Protein AF-A0A2V4BX52-F1 (afdb_monomer)

Nearest PDB structures (foldseek):
  4k74-assembly1_B  TM=3.963E-01  e=3.224E+00  Escherichia coli
  6lvv-assembly1_B  TM=2.578E-01  e=9.736E+00  Paracoccus sp. SSG05

Solvent-accessible surface area (backbone atoms only — not comparable to full-atom values): 7768 Å² total; per-residue (Å²): 122,53,78,45,85,41,95,87,73,49,72,47,70,51,81,68,85,92,48,60,47,46,44,77,46,66,52,76,93,50,53,83,70,67,65,57,62,65,61,50,52,51,50,54,51,23,51,76,69,75,36,42,65,64,47,43,40,70,75,68,71,40,79,80,58,71,84,52,54,70,67,56,55,50,48,50,54,49,46,54,50,44,68,72,56,48,39,53,32,37,47,35,92,88,77,45,33,36,32,38,47,52,75,93,52,104,42,70,49,79,45,75,65,92,58,91,77,51,74,63,75,54,52,67,99,120

Structure (mmCIF, N/CA/C/O backbone):
data_AF-A0A2V4BX52-F1
#
_entry.id   AF-A0A2V4BX52-F1
#
loop_
_atom_site.group_PDB
_atom_site.id
_atom_site.type_symbol
_atom_site.label_atom_id
_atom_site.label_alt_id
_atom_site.label_comp_id
_atom_site.label_asym_id
_atom_site.label_entity_id
_atom_site.label_seq_id
_atom_site.pdbx_PDB_ins_code
_atom_site.Cartn_x
_atom_site.Cartn_y
_atom_site.Cartn_z
_atom_site.occupancy
_atom_site.B_iso_or_equiv
_atom_site.auth_seq_id
_atom_site.auth_comp_id
_atom_site.auth_asym_id
_atom_site.auth_atom_id
_atom_site.pdbx_PDB_model_num
ATOM 1 N N . MET A 1 1 ? -8.074 5.829 -10.890 1.00 59.91 1 MET A N 1
ATOM 2 C CA . MET A 1 1 ? -7.466 5.530 -12.206 1.00 59.91 1 MET A CA 1
ATOM 3 C C . MET A 1 1 ? -6.278 6.453 -12.433 1.00 59.91 1 MET A C 1
ATOM 5 O O . MET A 1 1 ? -6.471 7.647 -12.644 1.00 59.91 1 MET A O 1
ATOM 9 N N . GLY A 1 2 ? -5.064 5.912 -12.329 1.00 82.19 2 GLY A N 1
ATOM 10 C CA . GLY A 1 2 ? -3.808 6.646 -12.500 1.00 82.19 2 GLY A CA 1
ATOM 11 C C . GLY A 1 2 ? -3.171 6.389 -13.868 1.00 82.19 2 GLY A C 1
ATOM 12 O O . GLY A 1 2 ? -3.424 5.366 -14.503 1.00 82.19 2 GLY A O 1
ATOM 13 N N . LYS A 1 3 ? -2.342 7.323 -14.343 1.00 91.62 3 LYS A N 1
ATOM 14 C CA . LYS A 1 3 ? -1.497 7.137 -15.533 1.00 91.62 3 LYS A CA 1
ATOM 15 C C . LYS A 1 3 ? -0.059 7.477 -15.174 1.00 91.62 3 LYS A C 1
ATOM 17 O O . LYS A 1 3 ? 0.188 8.536 -14.602 1.00 91.62 3 LYS A O 1
ATOM 22 N N . LEU A 1 4 ? 0.874 6.611 -15.554 1.00 92.69 4 LEU A N 1
ATOM 23 C CA . LEU A 1 4 ? 2.298 6.779 -15.292 1.00 92.69 4 LEU A CA 1
ATOM 24 C C . LEU A 1 4 ? 3.097 6.706 -16.596 1.00 92.69 4 LEU A C 1
ATOM 26 O O . LEU A 1 4 ? 3.019 5.735 -17.346 1.00 92.69 4 LEU A O 1
ATOM 30 N N . GLY A 1 5 ? 3.895 7.738 -16.864 1.00 94.31 5 GLY A N 1
ATOM 31 C CA . GLY A 1 5 ? 4.774 7.776 -18.030 1.00 94.31 5 GLY A CA 1
ATOM 32 C C . GLY A 1 5 ? 6.022 6.904 -17.854 1.00 94.31 5 GLY A C 1
ATOM 33 O O . GLY A 1 5 ? 6.750 7.005 -16.857 1.00 94.31 5 GLY A O 1
ATOM 34 N N . CYS A 1 6 ? 6.320 6.076 -18.855 1.00 95.88 6 CYS A N 1
ATOM 35 C CA . CYS A 1 6 ? 7.597 5.383 -18.976 1.00 95.88 6 CYS A CA 1
ATOM 36 C C . CYS A 1 6 ? 8.579 6.174 -19.854 1.00 95.88 6 CYS A C 1
ATOM 38 O O . CYS A 1 6 ? 8.187 6.891 -20.769 1.00 95.88 6 CYS A O 1
ATOM 40 N N . ILE A 1 7 ? 9.880 5.995 -19.606 1.00 94.94 7 ILE A N 1
ATOM 41 C CA . ILE A 1 7 ? 10.960 6.655 -20.361 1.00 94.94 7 ILE A CA 1
ATOM 42 C C . ILE A 1 7 ? 10.944 6.234 -21.844 1.00 94.94 7 ILE A C 1
ATOM 44 O O . ILE A 1 7 ? 11.349 7.002 -22.705 1.00 94.94 7 ILE A O 1
ATOM 48 N N . CYS A 1 8 ? 10.418 5.047 -22.168 1.00 95.31 8 CYS A N 1
ATOM 49 C CA . CYS A 1 8 ? 10.263 4.576 -23.551 1.00 95.31 8 CYS A CA 1
ATOM 50 C C . CYS A 1 8 ? 9.070 5.203 -24.307 1.00 95.31 8 CYS A C 1
ATOM 52 O O . CYS A 1 8 ? 8.761 4.780 -25.422 1.00 95.31 8 CYS A O 1
ATOM 54 N N . GLY A 1 9 ? 8.351 6.146 -23.688 1.00 95.94 9 GLY A N 1
ATOM 55 C CA . GLY A 1 9 ? 7.163 6.800 -24.247 1.00 95.94 9 GLY A CA 1
ATOM 56 C C . GLY A 1 9 ? 5.851 6.032 -24.054 1.00 95.94 9 GLY A C 1
ATOM 57 O O . GLY A 1 9 ? 4.793 6.531 -24.423 1.00 95.94 9 GLY A O 1
ATOM 58 N N . HIS A 1 10 ? 5.885 4.830 -23.473 1.00 96.69 10 HIS A N 1
ATOM 59 C CA . HIS A 1 10 ? 4.670 4.091 -23.123 1.00 96.69 10 HIS A CA 1
ATOM 60 C C . HIS A 1 10 ? 3.993 4.680 -21.873 1.00 96.69 10 HIS A C 1
ATOM 62 O O . HIS A 1 10 ? 4.677 5.140 -20.957 1.00 96.69 10 HIS A O 1
ATOM 68 N N . ILE A 1 11 ? 2.660 4.635 -21.819 1.00 95.75 11 ILE A N 1
ATOM 69 C CA . ILE A 1 11 ? 1.865 5.054 -20.657 1.00 95.75 11 ILE A CA 1
ATOM 70 C C . ILE A 1 11 ? 1.352 3.799 -19.959 1.00 95.75 11 ILE A C 1
ATOM 72 O O . ILE A 1 11 ? 0.522 3.088 -20.516 1.00 95.75 11 ILE A O 1
ATOM 76 N N . ILE A 1 12 ? 1.815 3.570 -18.735 1.00 94.25 12 ILE A N 1
ATOM 77 C CA . ILE A 1 12 ? 1.303 2.523 -17.851 1.00 94.25 12 ILE A CA 1
ATOM 78 C C . ILE A 1 12 ? 0.002 3.042 -17.232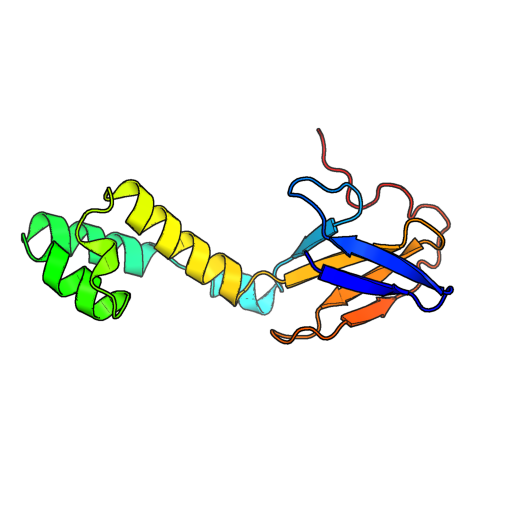 1.00 94.25 12 ILE A C 1
ATOM 80 O O . ILE A 1 12 ? -0.048 4.189 -16.774 1.00 94.25 12 ILE A O 1
ATOM 84 N N . VAL A 1 13 ? -1.061 2.237 -17.241 1.00 92.06 13 VAL A N 1
ATOM 85 C CA . VAL A 1 13 ? -2.385 2.671 -16.778 1.00 92.06 13 VAL A CA 1
ATOM 86 C C . VAL A 1 13 ? -2.859 1.803 -15.624 1.00 92.06 13 VAL A C 1
ATOM 88 O O . VAL A 1 13 ? -3.007 0.603 -15.775 1.00 92.06 13 VAL A O 1
ATOM 91 N N . ASP A 1 14 ? -3.185 2.427 -14.500 1.00 89.50 14 ASP A N 1
ATOM 92 C CA . ASP A 1 14 ? -3.773 1.743 -13.351 1.00 89.50 14 ASP A CA 1
ATOM 93 C C . ASP A 1 14 ? -5.307 1.798 -13.452 1.00 89.50 14 ASP A C 1
ATOM 95 O O . ASP A 1 14 ? -5.923 2.818 -13.105 1.00 89.50 14 ASP A O 1
ATOM 99 N N . ARG A 1 15 ? -5.907 0.764 -14.067 1.00 80.06 15 ARG A N 1
ATOM 100 C CA . ARG A 1 15 ? -7.340 0.727 -14.435 1.00 80.06 15 ARG A CA 1
ATOM 101 C C . ARG A 1 15 ? -8.226 -0.079 -13.487 1.00 80.06 15 ARG A C 1
ATOM 103 O O . ARG A 1 15 ? -9.380 0.306 -13.324 1.00 80.06 15 ARG A O 1
ATOM 110 N N . THR A 1 16 ? -7.731 -1.183 -12.934 1.00 80.44 16 THR A N 1
ATOM 111 C CA . THR A 1 16 ? -8.513 -2.158 -12.159 1.00 80.44 16 THR A CA 1
ATOM 112 C C . THR A 1 16 ? -7.667 -2.781 -11.058 1.00 80.44 16 THR A C 1
ATOM 114 O O . THR A 1 16 ? -6.442 -2.713 -11.091 1.00 80.44 16 THR A O 1
ATOM 117 N N . ASP A 1 17 ? -8.324 -3.456 -10.123 1.00 71.25 17 ASP A N 1
ATOM 118 C CA . ASP A 1 17 ? -7.648 -4.421 -9.264 1.00 71.25 17 ASP A CA 1
ATOM 119 C C . ASP A 1 17 ? -7.259 -5.659 -10.098 1.00 71.25 17 ASP A C 1
ATOM 121 O O . ASP A 1 17 ? -7.886 -5.944 -11.123 1.00 71.25 17 ASP A O 1
ATOM 125 N N . ASN A 1 18 ? -6.211 -6.377 -9.681 1.00 78.69 18 ASN A N 1
ATOM 126 C CA . ASN A 1 18 ? -5.665 -7.566 -10.357 1.00 78.69 18 ASN A CA 1
ATOM 127 C C . ASN A 1 18 ? -5.032 -7.306 -11.743 1.00 78.69 18 ASN A C 1
ATOM 129 O O . ASN A 1 18 ? -5.517 -7.762 -12.780 1.00 78.69 18 ASN A O 1
ATOM 133 N N . ILE A 1 19 ? -3.921 -6.569 -11.757 1.00 87.19 19 ILE A N 1
ATOM 134 C CA . ILE A 1 19 ? -3.158 -6.251 -12.967 1.00 87.19 19 ILE A CA 1
ATOM 135 C C . ILE A 1 19 ? -1.819 -6.999 -12.938 1.00 87.19 19 ILE A C 1
ATOM 137 O O . ILE A 1 19 ? -1.051 -6.845 -11.994 1.00 87.19 19 ILE A O 1
ATOM 141 N N . SER A 1 20 ? -1.489 -7.739 -14.003 1.00 90.75 20 SER A N 1
ATOM 142 C CA . SER A 1 20 ? -0.269 -8.568 -14.092 1.00 90.75 20 SER A CA 1
ATOM 143 C C . SER A 1 20 ? 1.051 -7.789 -14.064 1.00 90.75 20 SER A C 1
ATOM 145 O O . SER A 1 20 ? 2.106 -8.367 -13.819 1.00 90.75 20 SER A O 1
ATOM 147 N N . TYR A 1 21 ? 1.007 -6.484 -14.327 1.00 92.38 21 TYR A N 1
ATOM 148 C CA . TYR A 1 21 ? 2.154 -5.578 -14.309 1.00 92.38 21 TYR A CA 1
ATOM 149 C C . TYR A 1 21 ? 2.165 -4.625 -13.105 1.00 92.38 21 TYR A C 1
ATOM 151 O O . TYR A 1 21 ? 2.971 -3.695 -13.085 1.00 92.38 21 TYR A O 1
ATOM 159 N N . LYS A 1 22 ? 1.300 -4.828 -12.104 1.00 93.56 22 LYS A N 1
ATOM 160 C CA . LYS A 1 22 ? 1.295 -4.068 -10.848 1.00 93.56 22 LYS A CA 1
ATOM 161 C C . LYS A 1 22 ? 1.648 -5.002 -9.696 1.00 93.56 22 LYS A C 1
ATOM 163 O O . LYS A 1 22 ? 1.108 -6.097 -9.599 1.00 93.56 22 LYS A O 1
ATOM 168 N N . ALA A 1 23 ? 2.521 -4.546 -8.809 1.00 93.31 23 ALA A N 1
ATOM 169 C CA . ALA A 1 23 ? 2.800 -5.224 -7.554 1.00 93.31 23 ALA A CA 1
ATOM 170 C C . ALA A 1 23 ? 2.819 -4.224 -6.401 1.00 93.31 23 ALA A C 1
ATOM 172 O O . ALA A 1 23 ? 3.049 -3.025 -6.580 1.00 93.31 23 ALA A O 1
ATOM 173 N N . HIS A 1 24 ? 2.585 -4.757 -5.214 1.00 93.06 24 HIS A N 1
ATOM 174 C CA . HIS A 1 24 ? 2.641 -4.030 -3.964 1.00 93.06 24 HIS A CA 1
ATOM 175 C C . HIS A 1 24 ? 3.839 -4.518 -3.155 1.00 93.06 24 HIS A C 1
ATOM 177 O O . HIS A 1 24 ? 4.172 -5.702 -3.195 1.00 93.06 24 HIS A O 1
ATOM 183 N N . PHE A 1 25 ? 4.502 -3.614 -2.442 1.00 94.06 25 PHE A N 1
ATOM 184 C CA . PHE A 1 25 ? 5.632 -3.969 -1.593 1.00 94.06 25 PHE A CA 1
ATOM 185 C C . PHE A 1 25 ? 5.641 -3.184 -0.294 1.00 94.06 25 PHE A C 1
ATOM 187 O O . PHE A 1 25 ? 5.144 -2.064 -0.213 1.00 94.06 25 PHE A O 1
ATOM 194 N N . ILE A 1 26 ? 6.283 -3.779 0.700 1.00 94.44 26 ILE A N 1
ATOM 195 C CA . ILE A 1 26 ? 6.588 -3.178 1.992 1.00 94.44 26 ILE A CA 1
ATOM 196 C C . ILE A 1 26 ? 8.112 -3.184 2.117 1.00 94.44 26 ILE A C 1
ATOM 198 O O . ILE A 1 26 ? 8.770 -4.136 1.689 1.00 94.44 26 ILE A O 1
ATOM 202 N N . ARG A 1 27 ? 8.693 -2.104 2.647 1.00 92.81 27 ARG A N 1
A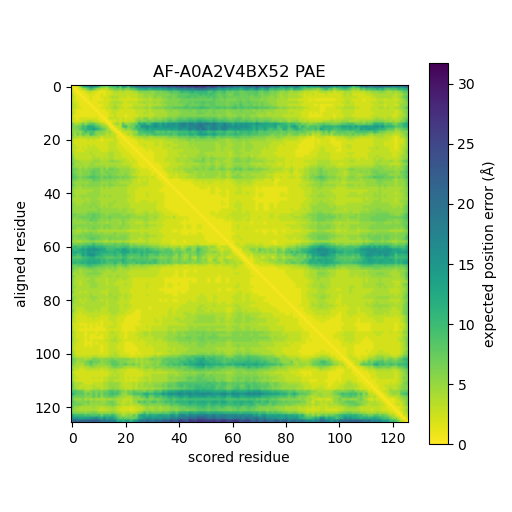TOM 203 C CA . ARG A 1 27 ? 10.131 -2.088 2.945 1.00 92.81 27 ARG A CA 1
ATOM 204 C C . ARG A 1 27 ? 10.378 -2.925 4.185 1.00 92.81 27 ARG A C 1
ATOM 206 O O . ARG A 1 27 ? 9.614 -2.845 5.135 1.00 92.81 27 ARG A O 1
ATOM 213 N N . ASP A 1 28 ? 11.486 -3.646 4.199 1.00 95.06 28 ASP A N 1
ATOM 214 C CA . ASP A 1 28 ? 11.854 -4.512 5.320 1.00 95.06 28 ASP A CA 1
ATOM 215 C C . ASP A 1 28 ? 11.849 -3.767 6.670 1.00 95.06 28 ASP A C 1
ATOM 217 O O . ASP A 1 28 ? 11.187 -4.179 7.614 1.00 95.06 28 ASP A O 1
ATOM 221 N N . GLN A 1 29 ? 12.442 -2.570 6.709 1.00 93.50 29 GLN A N 1
ATOM 222 C CA . GLN A 1 29 ? 12.460 -1.681 7.882 1.00 93.50 29 GLN A CA 1
ATOM 223 C C . GLN A 1 29 ? 11.077 -1.242 8.404 1.00 93.50 29 GLN A C 1
ATOM 225 O O . GLN A 1 29 ? 10.972 -0.763 9.530 1.00 93.50 29 GLN A O 1
ATOM 230 N N . ASP A 1 30 ? 10.041 -1.349 7.572 1.00 92.75 30 ASP A N 1
ATOM 231 C CA . ASP A 1 30 ? 8.670 -0.966 7.895 1.00 92.75 30 ASP A CA 1
ATOM 232 C C . ASP A 1 30 ? 7.822 -2.191 8.281 1.00 92.75 30 ASP A C 1
ATOM 234 O O . ASP A 1 30 ? 6.735 -2.024 8.830 1.00 92.75 30 ASP A O 1
ATOM 238 N N . LEU A 1 31 ? 8.301 -3.415 8.018 1.00 91.69 31 LEU A N 1
ATOM 239 C CA . LEU A 1 31 ? 7.534 -4.650 8.187 1.00 91.69 31 LEU A CA 1
ATOM 240 C C . LEU A 1 31 ? 7.111 -4.856 9.645 1.00 91.69 31 LEU A C 1
ATOM 242 O O . LEU A 1 31 ? 5.932 -5.069 9.918 1.00 91.69 31 LEU A O 1
ATOM 246 N N . ASP A 1 32 ? 8.048 -4.693 10.579 1.00 90.69 32 ASP A N 1
ATOM 247 C CA . ASP A 1 32 ? 7.788 -4.827 12.018 1.00 90.69 32 ASP A CA 1
ATOM 248 C C . ASP A 1 32 ? 6.901 -3.700 12.570 1.00 90.69 32 ASP A C 1
ATOM 250 O O . ASP A 1 32 ? 6.258 -3.850 13.610 1.00 90.69 32 ASP A O 1
ATOM 254 N N . ALA A 1 33 ? 6.835 -2.561 11.874 1.00 90.25 33 ALA A N 1
ATOM 255 C CA . ALA A 1 33 ? 5.962 -1.453 12.250 1.00 90.25 33 ALA A CA 1
ATOM 256 C C . ALA A 1 33 ? 4.490 -1.709 11.873 1.00 90.25 33 ALA A C 1
ATOM 258 O O . ALA A 1 33 ? 3.596 -0.998 12.348 1.00 90.25 33 ALA A O 1
ATOM 259 N N . ILE A 1 34 ? 4.215 -2.719 11.041 1.00 91.25 34 ILE A N 1
ATOM 260 C CA . ILE A 1 34 ? 2.857 -3.148 10.711 1.00 91.25 34 ILE A CA 1
ATOM 261 C C . ILE A 1 34 ? 2.312 -3.977 11.874 1.00 91.25 34 ILE A C 1
ATOM 263 O O . ILE A 1 34 ? 2.404 -5.201 11.913 1.00 91.25 34 ILE A O 1
ATOM 267 N N . ASN A 1 35 ? 1.698 -3.286 12.830 1.00 91.62 35 ASN A N 1
ATOM 268 C CA . ASN A 1 35 ? 1.005 -3.913 13.945 1.00 91.62 35 ASN A CA 1
ATOM 269 C C . ASN A 1 35 ? -0.354 -3.247 14.179 1.00 91.62 35 ASN A C 1
ATOM 271 O O . ASN A 1 35 ? -0.466 -2.259 14.900 1.00 91.62 35 ASN A O 1
ATOM 275 N N . TYR A 1 36 ? -1.394 -3.819 13.577 1.00 94.81 36 TYR A N 1
ATOM 276 C CA . TYR A 1 36 ? -2.786 -3.408 13.773 1.00 94.81 36 TYR A CA 1
ATOM 277 C C . TYR A 1 36 ? -3.461 -4.115 14.962 1.00 94.81 36 TYR A C 1
ATOM 279 O O . TYR A 1 36 ? -4.605 -3.807 15.293 1.00 94.81 36 TYR A O 1
ATOM 287 N N . ASN A 1 37 ? -2.791 -5.072 15.620 1.00 95.62 37 ASN A N 1
ATOM 288 C CA . ASN A 1 37 ? -3.404 -5.864 16.692 1.00 95.62 37 ASN A CA 1
ATOM 289 C C . ASN A 1 37 ? -3.769 -5.003 17.903 1.00 95.62 37 ASN A C 1
ATOM 291 O O . ASN A 1 37 ? -4.784 -5.256 18.548 1.00 95.62 37 ASN A O 1
ATOM 295 N N . GLU A 1 38 ? -2.960 -3.992 18.220 1.00 95.19 38 GLU A N 1
ATOM 296 C CA . GLU A 1 38 ? -3.240 -3.070 19.325 1.00 95.19 38 GLU A CA 1
ATOM 297 C C . GLU A 1 38 ? -4.534 -2.287 19.086 1.00 95.19 38 GLU A C 1
ATOM 299 O O . GLU A 1 38 ? -5.396 -2.237 19.966 1.00 95.19 38 GLU A O 1
ATOM 304 N N . ASP A 1 39 ? -4.716 -1.764 17.874 1.00 96.94 39 ASP A N 1
ATOM 305 C CA . ASP A 1 39 ? -5.912 -1.018 17.488 1.00 96.94 39 ASP A CA 1
ATOM 306 C C . ASP A 1 39 ? -7.157 -1.911 17.439 1.00 96.94 39 ASP A C 1
ATOM 308 O O . ASP A 1 39 ? -8.201 -1.538 17.979 1.00 96.94 39 ASP A O 1
ATOM 312 N N . ILE A 1 40 ? -7.045 -3.124 16.884 1.00 97.94 40 ILE A N 1
ATOM 313 C CA . ILE A 1 40 ? -8.143 -4.104 16.883 1.00 97.94 40 ILE A CA 1
ATOM 314 C C . ILE A 1 40 ? -8.522 -4.494 18.316 1.00 97.94 40 ILE A C 1
ATOM 316 O O . ILE A 1 40 ? -9.702 -4.500 18.663 1.00 97.94 40 ILE A O 1
ATOM 320 N N . ASN A 1 41 ? -7.547 -4.787 19.179 1.00 98.06 41 ASN A N 1
ATOM 321 C CA . ASN A 1 41 ? -7.814 -5.124 20.578 1.00 98.06 41 ASN A CA 1
ATOM 322 C C . ASN A 1 41 ? -8.455 -3.950 21.328 1.00 98.06 41 ASN A C 1
ATOM 324 O O . ASN A 1 41 ? -9.376 -4.152 22.121 1.00 98.06 41 ASN A O 1
ATOM 328 N N . SER A 1 42 ? -8.004 -2.723 21.058 1.00 97.88 42 SER A N 1
ATOM 329 C CA . SER A 1 42 ? -8.599 -1.497 21.593 1.00 97.88 42 SER A CA 1
ATOM 330 C C . SER A 1 42 ? -10.068 -1.366 21.180 1.00 97.88 42 SER A C 1
ATOM 332 O O . SER A 1 42 ? -10.928 -1.130 22.031 1.00 97.88 42 SER A O 1
ATOM 334 N N . PHE A 1 43 ? -10.376 -1.621 19.906 1.00 97.75 43 PHE A N 1
ATOM 335 C CA . PHE A 1 43 ? -11.741 -1.616 19.388 1.00 97.75 43 PHE A CA 1
ATOM 336 C C . PHE A 1 43 ? -12.617 -2.709 20.020 1.00 97.75 43 PHE A C 1
ATOM 338 O O . PHE A 1 43 ? -13.710 -2.422 20.509 1.00 97.75 43 PHE A O 1
ATOM 345 N N . ILE A 1 44 ? -12.122 -3.949 20.104 1.00 98.12 44 ILE A N 1
ATOM 346 C CA . ILE A 1 44 ? -12.831 -5.069 20.747 1.00 98.12 44 ILE A CA 1
ATOM 347 C C . ILE A 1 44 ? -13.146 -4.748 22.213 1.00 98.12 44 ILE A C 1
ATOM 349 O O . ILE A 1 44 ? -14.246 -5.027 22.693 1.00 98.12 44 ILE A O 1
ATOM 353 N N . ASN A 1 45 ? -12.202 -4.147 22.940 1.00 98.31 45 ASN A N 1
ATOM 354 C CA . ASN A 1 45 ? -12.422 -3.740 24.326 1.00 98.31 45 ASN A CA 1
ATOM 355 C C . ASN A 1 45 ? -13.467 -2.622 24.436 1.00 98.31 45 ASN A C 1
ATOM 357 O O . ASN A 1 45 ? -14.306 -2.667 25.335 1.00 98.31 45 ASN A O 1
ATOM 361 N N . ALA A 1 46 ? -13.479 -1.665 23.504 1.00 97.56 46 ALA A N 1
ATOM 362 C CA . ALA A 1 46 ? -14.515 -0.638 23.451 1.00 97.56 46 ALA A CA 1
ATOM 363 C C . ALA A 1 46 ? -15.910 -1.240 23.217 1.00 97.56 46 ALA A C 1
ATOM 365 O O . ALA A 1 46 ? -16.862 -0.826 23.875 1.00 97.56 46 ALA A O 1
ATOM 366 N N . ILE A 1 47 ? -16.037 -2.255 22.355 1.00 97.12 47 ILE A N 1
ATOM 36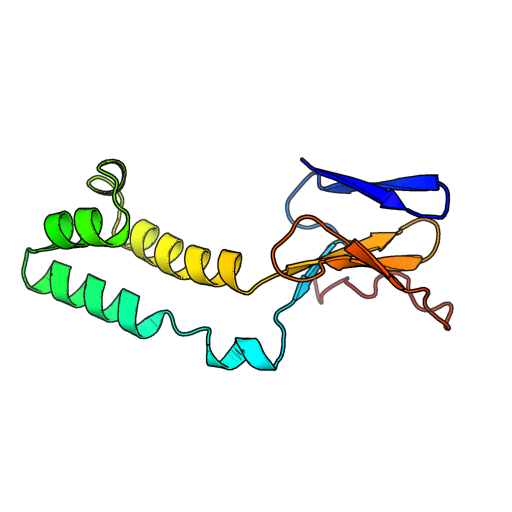7 C CA . ILE A 1 47 ? -17.304 -2.982 22.163 1.00 97.12 47 ILE A CA 1
ATOM 368 C C . ILE A 1 47 ? -17.744 -3.645 23.473 1.00 97.12 47 ILE A C 1
ATOM 370 O O . ILE A 1 47 ? -18.871 -3.435 23.919 1.00 97.12 47 ILE A O 1
ATOM 374 N N . LYS A 1 48 ? -16.848 -4.396 24.129 1.00 97.94 48 LYS A N 1
ATOM 375 C CA . LYS A 1 48 ? -17.145 -5.091 25.397 1.00 97.94 48 LYS A CA 1
ATOM 376 C C . LYS A 1 48 ? -17.610 -4.141 26.504 1.00 97.94 48 LYS A C 1
ATOM 378 O O . LYS A 1 48 ? -18.457 -4.516 27.308 1.00 97.94 48 LYS A O 1
ATOM 383 N N . ASN A 1 49 ? -17.089 -2.917 26.519 1.00 97.50 49 ASN A N 1
ATOM 384 C CA . ASN A 1 49 ? -17.419 -1.895 27.511 1.00 97.50 49 ASN A CA 1
ATOM 385 C C . ASN A 1 49 ? -18.574 -0.971 27.088 1.00 97.50 49 ASN A C 1
ATOM 387 O O . ASN A 1 49 ? -18.843 0.008 27.778 1.00 97.50 49 ASN A O 1
ATOM 391 N N . SER A 1 50 ? -19.262 -1.251 25.973 1.00 96.62 50 SER A N 1
ATOM 392 C CA . SER A 1 50 ? -20.306 -0.372 25.410 1.00 96.62 50 SER A CA 1
ATOM 393 C C . SER A 1 50 ? -19.816 1.055 25.086 1.00 96.62 50 SER A C 1
ATOM 395 O O . SER A 1 50 ? -20.590 2.006 25.080 1.00 96.62 50 SER A O 1
ATOM 397 N N . GLU A 1 51 ? -18.524 1.215 24.780 1.00 96.19 51 GLU A N 1
ATOM 398 C CA . GLU A 1 51 ? -17.869 2.485 24.423 1.00 96.19 51 GLU A CA 1
ATOM 399 C C . GLU A 1 51 ? -17.565 2.605 22.917 1.00 96.19 51 GLU A C 1
ATOM 401 O O . GLU A 1 51 ? -16.774 3.452 22.494 1.00 96.19 51 GLU A O 1
ATOM 406 N N . ARG A 1 52 ? -18.186 1.761 22.088 1.00 94.94 52 ARG A N 1
ATOM 407 C CA . ARG A 1 52 ? -17.934 1.664 20.643 1.00 94.94 52 ARG A CA 1
ATOM 408 C C . ARG A 1 52 ? -17.982 3.016 19.924 1.00 94.94 52 ARG A C 1
ATOM 410 O O . ARG A 1 52 ? -17.017 3.394 19.270 1.00 94.94 52 ARG A O 1
ATOM 417 N N . GLU A 1 53 ? -19.0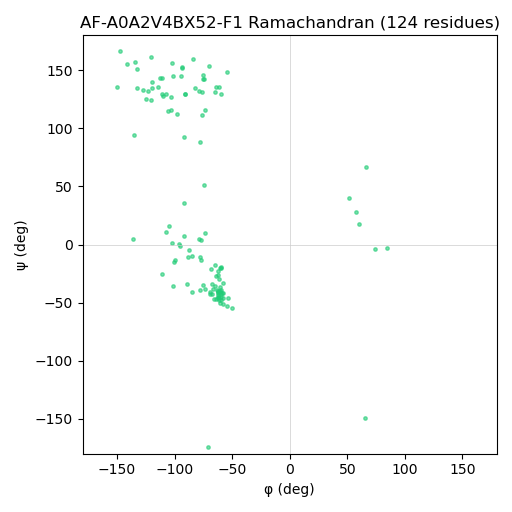76 3.763 20.054 1.00 93.44 53 GLU A N 1
ATOM 418 C CA . GLU A 1 53 ? -19.269 5.042 19.348 1.00 93.44 53 GLU A CA 1
ATOM 419 C C . GLU A 1 53 ? -18.226 6.093 19.749 1.00 93.44 53 GLU A C 1
ATOM 421 O O . GLU A 1 53 ? -17.673 6.800 18.903 1.00 93.44 53 GLU A O 1
ATOM 426 N N . LYS A 1 54 ? -17.905 6.150 21.046 1.00 93.81 54 LYS A N 1
ATOM 427 C CA . LYS A 1 54 ? -16.862 7.021 21.599 1.00 93.81 54 LYS A CA 1
ATOM 428 C C . LYS A 1 54 ? -15.490 6.667 21.025 1.00 93.81 54 LYS A C 1
ATOM 430 O O . LYS A 1 54 ? -14.722 7.567 20.685 1.00 93.81 54 LYS A O 1
ATOM 435 N N . TRP A 1 55 ? -15.189 5.375 20.898 1.00 95.81 55 TRP A N 1
ATOM 436 C CA . TRP A 1 55 ? -13.948 4.903 20.292 1.00 95.81 55 TRP A CA 1
ATOM 437 C C . TRP A 1 55 ? -13.880 5.248 18.800 1.00 95.81 55 TRP A C 1
ATOM 439 O O . TRP A 1 55 ? -12.889 5.829 18.365 1.00 95.81 55 TRP A O 1
ATOM 449 N N . LEU A 1 56 ? -14.949 4.992 18.037 1.00 95.06 56 LEU A N 1
ATOM 450 C CA . LEU A 1 56 ? -15.020 5.296 16.602 1.00 95.06 56 LEU A CA 1
ATOM 451 C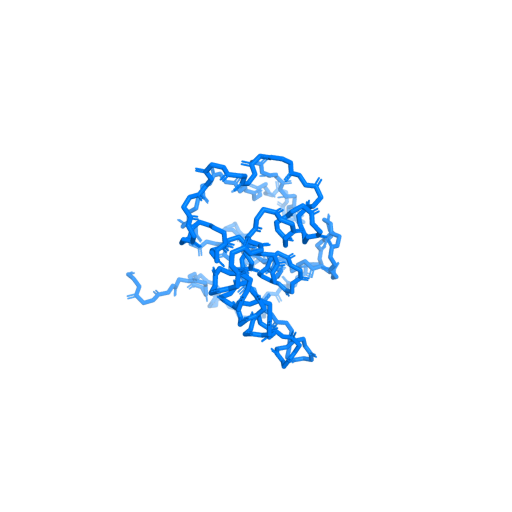 C . LEU A 1 56 ? -14.801 6.783 16.319 1.00 95.06 56 LEU A C 1
ATOM 453 O O . LEU A 1 56 ? -13.986 7.134 15.465 1.00 95.06 56 LEU A O 1
ATOM 457 N N . LYS A 1 57 ? -15.464 7.657 17.086 1.00 92.56 57 LYS A N 1
ATOM 458 C CA . LYS A 1 57 ? -15.286 9.107 16.968 1.00 92.56 57 LYS A CA 1
ATOM 459 C C . LYS A 1 57 ? -13.843 9.523 17.245 1.00 92.56 57 LYS A C 1
ATOM 461 O O . LYS A 1 57 ? -13.307 10.360 16.534 1.00 92.56 57 LYS A O 1
ATOM 466 N N . LYS A 1 58 ? -13.196 8.918 18.244 1.00 94.00 58 LYS A N 1
ATOM 467 C CA . LYS A 1 58 ? -11.796 9.209 18.578 1.00 94.00 58 LYS A CA 1
ATOM 468 C C . LYS A 1 58 ? -10.815 8.702 17.513 1.00 94.00 58 LYS A C 1
ATOM 470 O O . LYS A 1 58 ? -9.829 9.376 17.242 1.00 94.00 58 LYS A O 1
ATOM 475 N N . TYR A 1 59 ? -11.043 7.511 16.966 1.00 94.44 59 TYR A N 1
ATOM 476 C CA . TYR A 1 59 ? -10.082 6.833 16.092 1.00 94.44 59 TYR A CA 1
ATOM 477 C C . TYR A 1 59 ? -10.178 7.278 14.624 1.00 94.44 59 TYR A C 1
ATOM 479 O O . TYR A 1 59 ? -9.159 7.451 13.945 1.00 94.44 59 TYR A O 1
ATOM 487 N N . PHE A 1 60 ? -11.401 7.465 14.119 1.00 91.62 60 PHE A N 1
ATOM 488 C CA . PHE A 1 60 ? -11.645 7.839 12.724 1.00 91.62 60 PHE A CA 1
ATOM 489 C C . PHE A 1 60 ? -11.943 9.322 12.522 1.00 91.62 60 PHE A C 1
ATOM 491 O O . PHE A 1 60 ? -11.876 9.771 11.381 1.00 91.62 60 PHE A O 1
ATOM 498 N N . ASP A 1 61 ? -12.263 10.058 13.592 1.00 88.75 61 ASP A N 1
ATOM 499 C CA . ASP A 1 61 ? -12.728 11.451 13.526 1.00 88.75 61 AS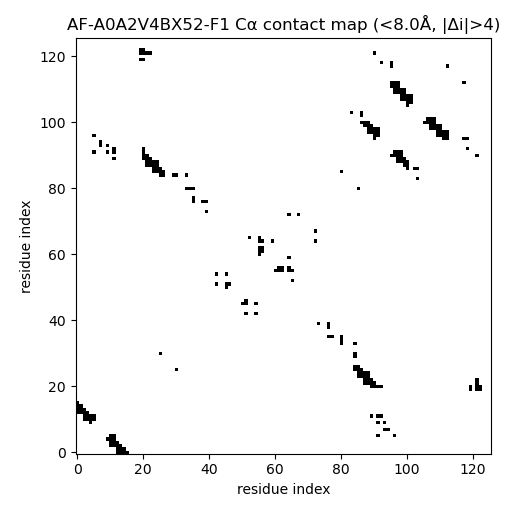P A CA 1
ATOM 500 C C . ASP A 1 61 ? -13.898 11.632 12.540 1.00 88.75 61 ASP A C 1
ATOM 502 O O . ASP A 1 61 ? -13.961 12.564 11.742 1.00 88.75 61 ASP A O 1
ATOM 506 N N . SER A 1 62 ? -14.818 10.662 12.529 1.00 83.00 62 SER A N 1
ATOM 507 C CA . SER A 1 62 ? -15.921 10.626 11.573 1.00 83.00 62 SER A CA 1
ATOM 508 C C . SER A 1 62 ? -17.155 9.943 12.149 1.00 83.00 62 SER A C 1
ATOM 510 O O . SER A 1 62 ? -17.077 8.866 12.740 1.00 83.00 62 SER A O 1
ATOM 512 N N . GLU A 1 63 ? -18.318 10.555 11.930 1.00 81.75 63 GLU A N 1
ATOM 513 C CA . GLU A 1 63 ? -19.620 9.993 12.313 1.00 81.75 63 GLU A CA 1
ATOM 514 C C . GLU A 1 63 ? -20.105 8.908 11.335 1.00 81.75 63 GLU A C 1
ATOM 516 O O . GLU A 1 63 ? -21.016 8.150 11.657 1.00 81.75 63 GLU A O 1
ATOM 521 N N . LEU A 1 64 ? -19.449 8.759 10.174 1.00 84.25 64 LEU A N 1
ATOM 522 C CA . LEU A 1 64 ? -19.810 7.778 9.140 1.00 84.25 64 LEU A CA 1
ATOM 523 C C . LEU A 1 64 ? -19.694 6.321 9.618 1.00 84.25 64 LEU A C 1
ATOM 525 O O . LEU A 1 64 ? -20.355 5.440 9.076 1.00 84.25 64 LEU A O 1
ATOM 529 N N . TYR A 1 65 ? -18.889 6.071 10.652 1.00 87.88 65 TYR A N 1
ATOM 530 C CA . TYR A 1 65 ? -18.597 4.727 11.150 1.00 87.88 65 TYR A CA 1
ATOM 531 C C . TYR A 1 65 ? -19.641 4.193 12.140 1.00 87.88 65 TYR A C 1
ATOM 533 O O . TYR A 1 65 ? -19.612 3.010 12.475 1.00 87.88 65 TYR A O 1
ATOM 541 N N . GLN A 1 66 ? -20.574 5.029 12.615 1.00 82.38 66 GLN A N 1
ATOM 542 C CA . GLN A 1 66 ? -21.541 4.631 13.650 1.00 82.38 66 GLN A CA 1
ATOM 543 C C . GLN A 1 66 ? -22.402 3.440 13.210 1.00 82.38 66 GLN A C 1
ATOM 545 O O . GLN A 1 66 ? -22.614 2.519 13.996 1.00 82.38 66 GLN A O 1
ATOM 550 N N . ASN A 1 67 ? -22.803 3.411 11.936 1.00 87.50 67 ASN A N 1
ATOM 551 C CA . ASN A 1 67 ? -23.679 2.380 11.375 1.00 87.50 67 ASN A CA 1
ATOM 552 C C . ASN A 1 67 ? -22.931 1.244 10.659 1.00 87.50 67 ASN A C 1
ATOM 554 O O . ASN A 1 67 ? -23.576 0.349 10.115 1.00 87.50 67 ASN A O 1
ATOM 558 N N . LEU A 1 68 ? -21.595 1.279 10.619 1.00 93.50 68 LEU A N 1
ATOM 559 C CA . LEU A 1 68 ? -20.824 0.223 9.968 1.00 93.50 68 LEU A CA 1
ATOM 560 C C . LEU A 1 68 ? -20.786 -1.038 10.840 1.00 93.50 68 LEU A C 1
ATOM 562 O O . LEU A 1 68 ? -20.665 -0.918 12.059 1.00 93.50 68 LEU A O 1
ATOM 566 N N . PRO A 1 69 ? -20.848 -2.239 10.248 1.00 95.94 69 PRO A N 1
ATOM 567 C CA . PRO A 1 69 ? -20.514 -3.486 10.923 1.00 95.94 69 PRO A CA 1
ATOM 568 C C . PRO A 1 69 ? -19.112 -3.456 11.543 1.00 95.94 69 PRO A C 1
ATOM 570 O O . PRO A 1 69 ? -18.185 -2.856 11.001 1.00 95.94 69 PRO A O 1
ATOM 573 N N . ASP A 1 70 ? -18.921 -4.172 12.651 1.00 96.19 70 ASP A N 1
ATOM 574 C CA . ASP A 1 70 ? -17.610 -4.265 13.311 1.00 96.19 70 ASP A CA 1
ATOM 575 C C . ASP A 1 70 ? -16.540 -4.895 12.408 1.00 96.19 70 ASP A C 1
ATOM 577 O O . ASP A 1 70 ? -15.370 -4.529 12.496 1.00 96.19 70 ASP A O 1
ATOM 581 N N . SER A 1 71 ? -16.935 -5.793 11.499 1.00 97.00 71 SER A N 1
ATOM 582 C CA . SER A 1 71 ? -16.046 -6.355 10.475 1.00 97.00 71 SER A CA 1
ATOM 583 C C . SER A 1 71 ? -15.473 -5.288 9.547 1.00 97.00 71 SER A C 1
ATOM 585 O O . SER A 1 71 ? -14.291 -5.343 9.219 1.00 97.00 71 SER A O 1
ATOM 587 N N . ASP A 1 72 ? -16.290 -4.312 9.155 1.00 96.19 72 ASP A N 1
ATOM 588 C CA . ASP A 1 72 ? -15.890 -3.256 8.227 1.00 96.19 72 ASP A CA 1
ATOM 589 C C . ASP A 1 72 ? -14.961 -2.272 8.937 1.00 96.19 72 ASP A C 1
ATOM 591 O O . ASP A 1 72 ? -13.934 -1.882 8.391 1.00 96.19 72 ASP A O 1
ATOM 595 N N . VAL A 1 73 ? -15.245 -1.978 10.210 1.00 96.12 73 VAL A N 1
ATOM 596 C CA . VAL A 1 73 ? -14.346 -1.195 11.067 1.00 96.12 73 VAL A CA 1
ATOM 597 C C . VAL A 1 73 ? -12.981 -1.876 11.204 1.00 96.12 73 VAL A C 1
ATOM 599 O O . VAL A 1 73 ? -11.950 -1.225 11.049 1.00 96.12 73 VAL A O 1
ATOM 602 N N . ILE 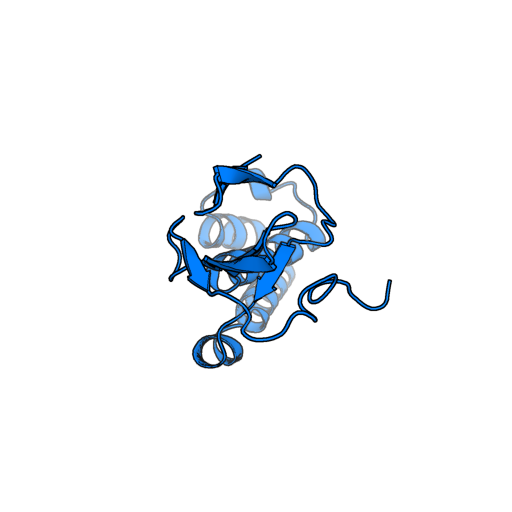A 1 74 ? -12.956 -3.184 11.483 1.00 97.06 74 ILE A N 1
ATOM 603 C CA . ILE A 1 74 ? -11.709 -3.956 11.593 1.00 97.06 74 ILE A CA 1
ATOM 604 C C . ILE A 1 74 ? -10.951 -3.953 10.263 1.00 97.06 74 ILE A C 1
ATOM 606 O O . ILE A 1 74 ? -9.736 -3.751 10.249 1.00 97.06 74 ILE A O 1
ATOM 610 N N . ASN A 1 75 ? -11.657 -4.144 9.149 1.00 96.56 75 ASN A N 1
ATOM 611 C CA . ASN A 1 75 ? -11.059 -4.081 7.824 1.00 96.56 75 ASN A CA 1
ATOM 612 C C . ASN A 1 75 ? -10.435 -2.702 7.560 1.00 96.56 75 ASN A C 1
ATOM 614 O O . ASN A 1 75 ? -9.299 -2.632 7.101 1.00 96.56 75 ASN A O 1
ATOM 618 N N . ASP A 1 76 ? -11.106 -1.613 7.934 1.00 95.38 76 ASP A N 1
ATOM 619 C CA . ASP A 1 76 ? -10.582 -0.253 7.774 1.00 95.38 76 ASP A CA 1
ATOM 620 C C . ASP A 1 76 ? -9.370 0.035 8.671 1.00 95.38 76 ASP A C 1
ATOM 622 O O . ASP A 1 76 ? -8.445 0.734 8.243 1.00 95.38 76 ASP A O 1
ATOM 626 N N . ILE A 1 77 ? -9.311 -0.539 9.880 1.00 96.25 77 ILE A N 1
ATOM 627 C CA . ILE A 1 77 ? -8.093 -0.519 10.707 1.00 96.25 77 ILE A CA 1
ATOM 628 C C . ILE A 1 77 ? -6.945 -1.171 9.928 1.00 96.25 77 ILE A C 1
ATOM 630 O O . ILE A 1 77 ? -5.892 -0.560 9.765 1.00 96.25 77 ILE A O 1
ATOM 634 N N . ILE A 1 78 ? -7.145 -2.372 9.380 1.00 95.94 78 ILE A N 1
ATOM 635 C CA . ILE A 1 78 ? -6.111 -3.083 8.610 1.00 95.94 78 ILE A CA 1
ATOM 636 C C . ILE A 1 78 ? -5.705 -2.277 7.363 1.00 95.94 78 ILE A C 1
ATOM 638 O O . ILE A 1 78 ? -4.511 -2.093 7.100 1.00 95.94 78 ILE A O 1
ATOM 642 N N . LEU A 1 79 ? -6.676 -1.740 6.616 1.00 93.88 79 LEU A N 1
ATOM 643 C CA . LEU A 1 79 ? -6.429 -0.940 5.415 1.00 93.88 79 LEU A CA 1
ATOM 644 C C . LEU A 1 79 ? -5.620 0.321 5.715 1.00 93.88 79 LEU A C 1
ATOM 646 O O . LEU A 1 79 ? -4.774 0.690 4.905 1.00 93.88 79 LEU A O 1
ATOM 650 N N . ARG A 1 80 ? -5.822 0.976 6.862 1.00 93.25 80 ARG A N 1
ATOM 651 C CA . ARG A 1 80 ? -5.022 2.149 7.253 1.00 93.25 80 ARG A CA 1
ATOM 652 C C . ARG A 1 80 ? -3.533 1.827 7.344 1.00 93.25 80 ARG A C 1
ATOM 654 O O . ARG A 1 80 ? -2.716 2.613 6.868 1.00 93.25 80 ARG A O 1
ATOM 661 N N . TYR A 1 81 ? -3.176 0.675 7.908 1.00 94.25 81 TYR A N 1
ATOM 662 C CA . TYR A 1 81 ? -1.782 0.228 7.958 1.00 94.25 81 TYR A CA 1
ATOM 663 C C . TYR A 1 81 ? -1.276 -0.137 6.567 1.00 94.25 81 TYR A C 1
ATOM 665 O O . TYR A 1 81 ? -0.188 0.291 6.187 1.00 94.25 81 TYR A O 1
ATOM 673 N N . LYS A 1 82 ? -2.094 -0.843 5.778 1.00 91.88 82 LYS A N 1
ATOM 674 C CA . LYS A 1 82 ? -1.771 -1.155 4.385 1.00 91.88 82 LYS A CA 1
ATOM 675 C C . LYS A 1 82 ? -1.442 0.117 3.596 1.00 91.88 82 LYS A C 1
ATOM 677 O O . LYS A 1 82 ? -0.353 0.233 3.060 1.00 91.88 82 LYS A O 1
ATOM 682 N N . LEU A 1 83 ? -2.311 1.126 3.618 1.00 90.25 83 LEU A N 1
ATOM 683 C CA . LEU A 1 83 ? -2.107 2.402 2.917 1.00 90.25 83 LEU A CA 1
ATOM 684 C C . LEU A 1 83 ? -0.903 3.207 3.428 1.00 90.25 83 LEU A C 1
ATOM 686 O O . LEU A 1 83 ? -0.341 4.010 2.687 1.00 90.25 83 LEU A O 1
ATOM 690 N N . LYS A 1 84 ? -0.529 3.034 4.699 1.00 92.00 84 LYS A N 1
ATOM 691 C CA . LYS A 1 84 ? 0.592 3.752 5.313 1.00 92.00 84 LYS A CA 1
ATOM 692 C C . LYS A 1 84 ? 1.950 3.167 4.922 1.00 92.00 84 LYS A C 1
ATOM 694 O O . LYS A 1 84 ? 2.896 3.933 4.746 1.00 92.00 84 LYS A O 1
ATOM 699 N N . TYR A 1 85 ? 2.050 1.841 4.835 1.00 92.94 85 TYR A N 1
ATOM 700 C CA . TYR A 1 85 ? 3.327 1.133 4.691 1.00 92.94 85 TYR A CA 1
ATOM 701 C C . TYR A 1 85 ? 3.521 0.469 3.327 1.00 92.94 85 TYR A C 1
ATOM 703 O O . TYR A 1 85 ? 4.658 0.269 2.897 1.00 92.94 85 TYR A O 1
ATOM 711 N N . GLU A 1 86 ? 2.435 0.131 2.638 1.00 93.19 86 GLU A N 1
ATOM 712 C CA . GLU A 1 86 ? 2.486 -0.497 1.328 1.00 93.19 86 GLU A CA 1
ATOM 713 C C . GLU A 1 86 ? 2.681 0.552 0.234 1.00 93.19 86 GLU A C 1
ATOM 715 O O . GLU A 1 86 ? 2.029 1.595 0.192 1.00 93.19 86 GLU A O 1
ATOM 720 N N . ASN A 1 87 ? 3.585 0.249 -0.684 1.00 94.25 87 ASN A N 1
ATOM 721 C CA . ASN A 1 87 ? 3.864 1.054 -1.853 1.00 94.25 87 ASN A CA 1
ATOM 722 C C . ASN A 1 87 ? 3.628 0.270 -3.131 1.00 94.25 87 ASN A C 1
ATOM 724 O O . ASN A 1 87 ? 3.627 -0.960 -3.154 1.00 94.25 87 ASN A O 1
ATOM 728 N N . GLU A 1 88 ? 3.480 1.012 -4.220 1.00 94.12 88 GLU A N 1
ATOM 729 C CA . GLU A 1 88 ? 3.200 0.438 -5.524 1.00 94.12 88 GLU A CA 1
ATOM 730 C C . GLU A 1 88 ? 4.455 0.370 -6.391 1.00 94.12 88 GLU A C 1
ATOM 732 O O . GLU A 1 88 ? 5.316 1.262 -6.398 1.00 94.12 88 GLU A O 1
ATOM 737 N N . MET A 1 89 ? 4.531 -0.682 -7.194 1.00 95.12 89 MET A N 1
ATOM 738 C CA . MET A 1 89 ? 5.451 -0.759 -8.311 1.00 95.12 89 MET A CA 1
ATOM 739 C C . MET A 1 89 ? 4.744 -1.235 -9.573 1.00 95.12 89 MET A C 1
ATOM 741 O O . MET A 1 89 ? 3.772 -1.987 -9.528 1.00 95.12 89 MET A O 1
ATOM 745 N N . PHE A 1 90 ? 5.259 -0.788 -10.712 1.00 95.25 90 PHE A N 1
ATOM 746 C CA . PHE A 1 90 ? 4.681 -1.062 -12.016 1.00 95.25 90 PHE A CA 1
ATOM 747 C C . PHE A 1 90 ? 5.745 -1.523 -13.003 1.00 95.25 90 PHE A C 1
ATOM 749 O O . PHE A 1 90 ? 6.797 -0.896 -13.128 1.00 95.25 90 PHE A O 1
ATOM 756 N N . LEU A 1 91 ? 5.454 -2.577 -13.751 1.00 95.31 91 LEU A N 1
ATOM 757 C CA . LEU A 1 91 ? 6.263 -3.058 -14.859 1.00 95.31 91 LEU A CA 1
ATOM 758 C C . LEU A 1 91 ? 5.783 -2.390 -16.151 1.00 95.31 91 LEU A C 1
ATOM 760 O O . LEU A 1 91 ? 4.598 -2.382 -16.471 1.00 95.31 91 LEU A O 1
ATOM 764 N N . CYS A 1 92 ? 6.698 -1.818 -16.929 1.00 94.88 92 CYS A N 1
ATOM 765 C CA . CYS A 1 92 ? 6.359 -1.344 -18.263 1.00 94.88 92 CYS A CA 1
ATOM 766 C C . CYS A 1 92 ? 6.255 -2.525 -19.230 1.00 94.88 92 CYS A C 1
ATOM 768 O O . CYS A 1 92 ? 7.273 -3.078 -19.637 1.00 94.88 92 CYS A O 1
ATOM 770 N N . GLU A 1 93 ? 5.044 -2.819 -19.694 1.00 92.75 93 GLU A N 1
ATOM 771 C CA . GLU A 1 93 ? 4.759 -3.920 -20.627 1.00 92.75 93 GLU A CA 1
ATOM 772 C C . GLU A 1 93 ? 5.501 -3.800 -21.972 1.00 92.75 93 GLU A C 1
ATOM 774 O O . GLU A 1 93 ? 5.681 -4.785 -22.681 1.00 92.75 93 GLU A O 1
ATOM 779 N N . LYS A 1 94 ? 5.966 -2.595 -22.336 1.00 93.88 94 LYS A N 1
ATOM 780 C CA . LYS A 1 94 ? 6.673 -2.350 -23.603 1.00 93.88 94 LYS A CA 1
ATOM 781 C C . LYS A 1 94 ? 8.190 -2.538 -23.525 1.00 93.88 94 LYS A C 1
ATOM 783 O O . LYS A 1 94 ? 8.800 -2.885 -24.530 1.00 93.88 94 LYS A O 1
ATOM 788 N N . CYS A 1 95 ? 8.824 -2.213 -22.398 1.00 93.88 95 CYS A N 1
ATOM 789 C CA . CYS A 1 95 ? 10.293 -2.193 -22.305 1.00 93.88 95 CYS A CA 1
ATOM 790 C C . CYS A 1 95 ? 10.872 -2.821 -21.034 1.00 93.88 95 CYS A C 1
ATOM 792 O O . CYS A 1 95 ? 12.069 -2.691 -20.797 1.00 93.88 95 CYS A O 1
ATOM 794 N N . GLY A 1 96 ? 10.038 -3.411 -20.180 1.00 94.38 96 GLY A N 1
ATOM 795 C CA . GLY A 1 96 ? 10.469 -4.091 -18.961 1.00 94.38 96 GLY A CA 1
ATOM 796 C C . GLY A 1 96 ? 10.908 -3.186 -17.814 1.00 94.38 96 GLY A C 1
ATOM 797 O O . GLY A 1 96 ? 11.185 -3.676 -16.727 1.00 94.38 96 GLY A O 1
ATOM 798 N N . ARG A 1 97 ? 10.962 -1.860 -17.995 1.00 95.81 97 ARG A N 1
ATOM 799 C CA . ARG A 1 97 ? 11.337 -0.951 -16.901 1.00 95.81 97 ARG A CA 1
ATOM 800 C C . ARG A 1 97 ? 10.379 -1.082 -15.725 1.00 95.81 97 ARG A C 1
ATOM 802 O O . ARG A 1 97 ? 9.174 -0.915 -15.901 1.00 95.81 97 ARG A O 1
ATOM 809 N N . ILE A 1 98 ? 10.937 -1.252 -14.534 1.00 95.94 98 ILE A N 1
ATOM 810 C CA . ILE A 1 98 ? 10.177 -1.250 -13.288 1.00 95.94 98 ILE A CA 1
ATOM 811 C C . ILE A 1 98 ? 10.149 0.178 -12.749 1.00 95.94 98 ILE A C 1
ATOM 813 O O . ILE A 1 98 ? 11.176 0.856 -12.658 1.00 95.94 98 ILE A O 1
ATOM 817 N N . LYS A 1 99 ? 8.956 0.659 -12.427 1.00 95.94 99 LYS A N 1
ATOM 818 C CA . LYS A 1 99 ? 8.700 1.931 -11.764 1.00 95.94 99 LYS A CA 1
ATOM 819 C C . LYS A 1 99 ? 8.376 1.639 -10.310 1.00 95.94 99 LYS A C 1
ATOM 821 O O . LYS A 1 99 ? 7.364 1.011 -10.045 1.00 95.94 99 LYS A O 1
ATOM 826 N N . ILE A 1 100 ? 9.212 2.098 -9.389 1.00 95.75 100 ILE A N 1
ATOM 827 C CA . ILE A 1 100 ? 9.054 1.858 -7.951 1.00 95.75 100 ILE A CA 1
ATOM 828 C C . ILE A 1 100 ? 8.704 3.177 -7.274 1.00 95.75 100 ILE A C 1
ATOM 830 O O . ILE A 1 100 ? 9.394 4.180 -7.490 1.00 95.75 100 ILE A O 1
ATOM 834 N N . GLN A 1 101 ? 7.647 3.185 -6.467 1.00 95.25 101 GLN A N 1
ATOM 835 C CA . GLN A 1 101 ? 7.263 4.361 -5.697 1.00 95.25 101 GLN A CA 1
ATOM 836 C C . GLN A 1 101 ? 8.334 4.718 -4.650 1.00 95.25 101 GLN A C 1
ATOM 838 O O . GLN A 1 101 ? 8.819 3.872 -3.892 1.00 95.25 101 GLN A O 1
ATOM 843 N N . LYS A 1 102 ? 8.723 5.996 -4.611 1.00 92.94 102 LYS A N 1
ATOM 844 C CA . LYS A 1 102 ? 9.711 6.537 -3.672 1.00 92.94 102 LYS A CA 1
ATOM 845 C C . LYS A 1 102 ? 9.005 7.195 -2.488 1.00 92.94 102 LYS A C 1
ATOM 847 O O . LYS A 1 102 ? 8.445 8.279 -2.633 1.00 92.94 102 LYS A O 1
ATOM 852 N N . GLY A 1 103 ? 9.136 6.594 -1.305 1.00 87.06 103 GLY A N 1
ATOM 853 C CA . GLY A 1 103 ? 8.474 7.087 -0.095 1.00 87.06 103 GLY A CA 1
ATOM 854 C C . GLY A 1 103 ? 6.954 6.976 -0.211 1.00 87.06 103 GLY A C 1
ATOM 855 O O . GLY A 1 103 ? 6.457 6.087 -0.893 1.00 87.06 103 GLY A 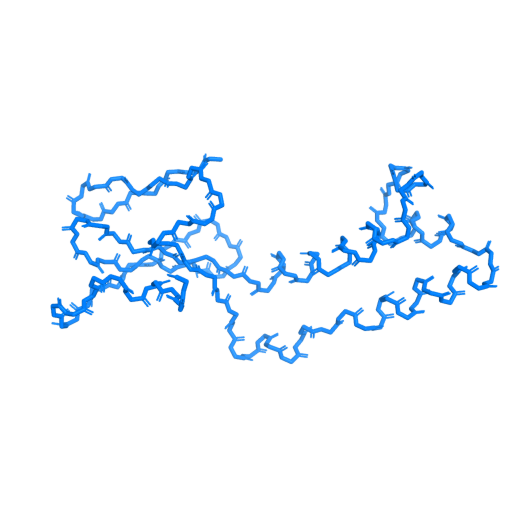O 1
ATOM 856 N N . THR A 1 104 ? 6.221 7.880 0.433 1.00 81.00 104 THR A N 1
ATOM 857 C CA . THR A 1 104 ? 4.745 7.903 0.437 1.00 81.00 104 THR A CA 1
ATOM 858 C C . THR A 1 104 ? 4.146 8.830 -0.623 1.00 81.00 104 THR A C 1
ATOM 860 O O . THR A 1 104 ? 2.930 8.931 -0.759 1.00 81.00 104 THR A O 1
ATOM 863 N N . GLU A 1 105 ? 4.982 9.524 -1.394 1.00 84.56 105 GLU A N 1
ATOM 864 C CA . GLU A 1 105 ? 4.529 10.446 -2.431 1.00 84.56 105 GLU A CA 1
ATOM 865 C C . GLU A 1 105 ? 4.222 9.708 -3.743 1.00 84.56 105 GLU A C 1
ATOM 867 O O . GLU A 1 105 ? 4.766 8.638 -4.022 1.00 84.56 105 GLU A O 1
ATOM 872 N N . ASN A 1 106 ? 3.419 10.325 -4.616 1.00 86.75 106 ASN A N 1
ATOM 873 C CA . ASN A 1 106 ? 3.172 9.853 -5.987 1.00 86.75 106 ASN A CA 1
ATOM 874 C C . ASN A 1 106 ? 4.376 10.124 -6.914 1.00 86.75 106 ASN A C 1
ATOM 876 O O . ASN A 1 106 ? 4.247 10.722 -7.984 1.00 86.75 106 ASN A O 1
ATOM 880 N N . LYS A 1 107 ? 5.575 9.714 -6.488 1.00 93.06 107 LYS A N 1
ATOM 881 C CA . LYS A 1 107 ? 6.834 9.829 -7.233 1.00 93.06 107 LYS A CA 1
ATOM 882 C C . LYS A 1 107 ? 7.413 8.444 -7.474 1.00 93.06 107 LYS A C 1
ATOM 884 O O . LYS A 1 107 ? 7.515 7.645 -6.552 1.00 93.06 107 LYS A O 1
ATOM 889 N N . PHE A 1 108 ? 7.857 8.193 -8.703 1.00 95.56 108 PHE A N 1
ATOM 890 C CA . PHE A 1 108 ? 8.364 6.888 -9.121 1.00 95.56 108 PHE A CA 1
ATOM 891 C C . PHE A 1 108 ? 9.787 6.991 -9.666 1.00 95.56 108 PHE A C 1
ATOM 893 O O . PHE A 1 108 ? 10.073 7.825 -10.527 1.00 95.56 108 PHE A O 1
ATOM 900 N N . ILE A 1 109 ? 10.667 6.105 -9.201 1.00 95.25 109 ILE A N 1
ATOM 901 C CA . ILE A 1 109 ? 12.008 5.898 -9.762 1.00 95.25 109 ILE A CA 1
ATOM 902 C C . ILE A 1 109 ? 11.938 4.755 -10.776 1.00 95.25 109 ILE A C 1
ATOM 904 O O . ILE A 1 109 ? 11.159 3.821 -10.610 1.00 95.25 109 ILE A O 1
ATOM 908 N N . SER A 1 110 ? 12.728 4.836 -11.849 1.00 96.00 110 SER A N 1
ATOM 909 C CA . SER A 1 110 ? 12.757 3.816 -12.899 1.00 96.00 110 SER A CA 1
ATOM 910 C C . SER A 1 110 ? 14.034 2.986 -12.851 1.00 96.00 110 SER A C 1
ATOM 912 O O . SER A 1 110 ? 15.123 3.545 -12.922 1.00 96.00 110 SER A O 1
ATOM 914 N N . PHE A 1 111 ? 13.880 1.666 -12.858 1.00 95.25 111 PHE A N 1
ATOM 91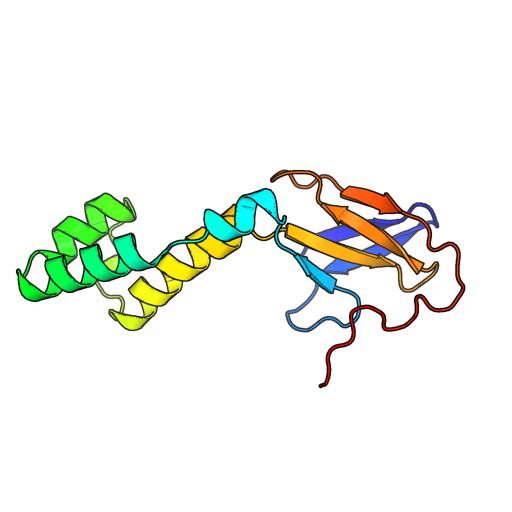5 C CA . PHE A 1 111 ? 14.956 0.685 -12.973 1.00 95.25 111 PHE A CA 1
ATOM 916 C C . PHE A 1 111 ? 14.835 -0.056 -14.308 1.00 95.25 111 PHE A C 1
ATOM 918 O O . PHE A 1 111 ? 13.725 -0.254 -14.810 1.00 95.25 111 PHE A O 1
ATOM 925 N N . LEU A 1 112 ? 15.968 -0.385 -14.931 1.00 93.81 112 LEU A N 1
ATOM 926 C CA . LEU A 1 112 ? 16.023 -1.207 -16.141 1.00 93.81 112 LEU A CA 1
ATOM 927 C C . LEU A 1 112 ? 16.472 -2.614 -15.729 1.00 93.81 112 LEU A C 1
ATOM 929 O O . LEU A 1 112 ? 17.508 -2.701 -15.075 1.00 93.81 112 LEU A O 1
ATOM 933 N N . PRO A 1 113 ? 15.737 -3.678 -16.086 1.00 91.81 113 PRO A N 1
ATOM 934 C CA . PRO A 1 113 ? 16.240 -5.038 -15.940 1.00 91.81 113 PRO A CA 1
ATOM 935 C C . PRO A 1 113 ? 17.498 -5.229 -16.788 1.00 91.81 113 PRO A C 1
ATOM 937 O O . PRO A 1 113 ? 17.534 -4.793 -17.939 1.00 91.81 113 PRO A O 1
ATOM 940 N N . GLU A 1 114 ? 18.517 -5.870 -16.226 1.00 92.06 114 GLU A N 1
ATOM 941 C CA . GLU A 1 114 ? 19.712 -6.270 -16.981 1.00 92.06 114 GLU A CA 1
ATOM 942 C C . GLU A 1 114 ? 19.414 -7.490 -17.863 1.00 92.06 114 GLU A C 1
ATOM 944 O O . GLU A 1 114 ? 19.880 -7.572 -18.999 1.00 92.06 114 GLU A O 1
ATOM 949 N N . ASP A 1 115 ? 18.557 -8.387 -17.367 1.00 87.62 115 ASP A N 1
ATOM 950 C CA . ASP A 1 115 ? 18.142 -9.598 -18.063 1.00 87.62 115 ASP A CA 1
ATOM 951 C C . ASP A 1 115 ? 16.848 -9.409 -18.859 1.00 87.62 115 ASP A C 1
ATOM 953 O O . ASP A 1 115 ? 15.936 -8.672 -18.477 1.00 87.62 115 ASP A O 1
ATOM 957 N N . ASN A 1 116 ? 16.706 -10.182 -19.938 1.00 81.69 116 ASN A N 1
ATOM 958 C CA . ASN A 1 116 ? 15.493 -10.208 -20.764 1.00 81.69 116 ASN A CA 1
ATOM 959 C C . ASN A 1 116 ? 14.341 -11.037 -20.155 1.00 81.69 116 ASN A C 1
ATOM 961 O O . ASN A 1 116 ? 13.302 -11.199 -20.790 1.00 81.69 116 ASN A O 1
ATOM 965 N N . GLN A 1 117 ? 14.501 -11.555 -18.933 1.00 85.62 117 GLN A N 1
ATOM 966 C CA . GLN A 1 117 ? 13.506 -12.378 -18.228 1.00 85.62 117 GLN A CA 1
ATOM 967 C C . GLN A 1 117 ? 12.573 -11.543 -17.334 1.00 85.62 117 GLN A C 1
ATOM 969 O O . GLN A 1 117 ? 12.195 -11.956 -16.245 1.00 85.62 117 GLN A O 1
ATOM 974 N N . TRP A 1 118 ? 12.219 -10.336 -17.773 1.00 88.62 118 TRP A N 1
ATOM 975 C CA . TRP A 1 118 ? 11.374 -9.415 -17.002 1.00 88.62 118 TRP A CA 1
ATOM 976 C C . TRP A 1 118 ? 9.872 -9.604 -17.246 1.00 88.62 118 TRP A C 1
ATOM 978 O O . TRP A 1 118 ? 9.054 -9.010 -16.545 1.00 88.62 118 TRP A O 1
ATOM 988 N N . ILE A 1 119 ? 9.493 -10.388 -18.256 1.00 86.38 119 ILE A N 1
ATOM 989 C CA . ILE A 1 119 ? 8.089 -10.678 -18.553 1.00 86.38 119 ILE A CA 1
ATOM 990 C C . ILE A 1 119 ? 7.496 -11.456 -17.375 1.00 86.38 119 ILE A C 1
ATOM 992 O O . ILE A 1 119 ? 8.122 -12.383 -16.871 1.00 86.38 119 ILE A O 1
ATOM 996 N N . ASP A 1 120 ? 6.292 -11.074 -16.950 1.00 85.88 120 ASP A N 1
ATOM 997 C CA . ASP A 1 120 ? 5.521 -11.764 -15.911 1.00 85.88 120 ASP A CA 1
ATOM 998 C C . ASP A 1 120 ? 6.193 -11.843 -14.520 1.00 85.88 120 ASP A C 1
ATOM 1000 O O . ASP A 1 120 ? 5.737 -12.603 -13.673 1.00 85.88 120 ASP A O 1
ATOM 1004 N N . ILE A 1 121 ? 7.205 -11.019 -14.209 1.00 89.94 121 ILE A N 1
ATOM 1005 C CA . ILE A 1 121 ? 7.874 -11.041 -12.883 1.00 89.94 121 ILE A CA 1
ATOM 1006 C C . ILE A 1 121 ? 6.945 -10.734 -11.698 1.00 89.94 121 ILE A C 1
ATOM 1008 O O . ILE A 1 121 ? 7.274 -11.047 -10.558 1.00 89.94 121 ILE A O 1
ATOM 1012 N N . PHE A 1 122 ? 5.801 -10.096 -11.952 1.00 91.50 122 PHE A N 1
ATOM 1013 C CA . PHE A 1 122 ? 4.773 -9.810 -10.945 1.00 91.50 122 PHE A CA 1
ATOM 1014 C C . PHE A 1 122 ? 3.587 -10.769 -11.024 1.00 91.50 122 PHE A C 1
ATOM 1016 O O . PHE A 1 122 ? 2.632 -10.638 -10.260 1.00 91.50 122 PHE A O 1
ATOM 1023 N N . LYS A 1 123 ? 3.626 -11.742 -11.936 1.00 85.88 123 LYS A N 1
ATOM 1024 C CA . LYS A 1 123 ? 2.574 -12.738 -12.061 1.00 85.88 123 LYS A CA 1
ATOM 1025 C C . LYS A 1 123 ? 2.684 -13.710 -10.891 1.00 85.88 123 LYS A C 1
ATOM 1027 O O . LYS A 1 123 ? 3.687 -14.400 -10.726 1.00 85.88 123 LYS A O 1
ATOM 1032 N N . GLY A 1 124 ? 1.649 -13.718 -10.055 1.00 75.31 124 GLY A N 1
ATOM 1033 C CA . GLY A 1 124 ? 1.523 -14.661 -8.950 1.00 75.31 124 GLY A CA 1
ATOM 1034 C C . GLY A 1 124 ? 1.222 -16.085 -9.428 1.00 75.31 124 GLY A C 1
ATOM 1035 O O . GLY A 1 124 ? 1.174 -16.372 -10.621 1.00 75.31 124 GLY A O 1
ATOM 1036 N N . LEU A 1 125 ? 0.967 -16.981 -8.475 1.00 70.38 125 LEU A N 1
ATOM 1037 C CA . LEU A 1 125 ? 0.644 -18.398 -8.709 1.00 70.38 125 LEU A CA 1
ATOM 1038 C C . LEU A 1 125 ? -0.781 -18.650 -9.259 1.00 70.38 125 LEU A C 1
ATOM 1040 O O . LEU A 1 125 ? -1.232 -19.794 -9.254 1.00 70.38 125 LEU A O 1
ATOM 1044 N N . SER A 1 126 ? -1.500 -17.597 -9.658 1.00 58.97 126 SER A N 1
ATOM 1045 C CA . SER A 1 126 ? -2.903 -17.639 -10.100 1.00 58.97 126 SER A CA 1
ATOM 1046 C C . SER A 1 126 ? -3.067 -18.137 -11.529 1.00 58.97 126 SER A C 1
ATOM 1048 O O . SER A 1 126 ? -2.362 -17.577 -12.404 1.00 58.97 126 SER A O 1
#

Radius of gyration: 19.16 Å; Cα contacts (8 Å, |Δi|>4): 141; chains: 1; bounding box: 43×30×52 Å

Mean predicted aligned error: 4.84 Å

Organism: NCBI:txid2211445

Foldseek 3Di:
DDWDADPVRDIDDDDDPPDLFKDKDFDPVCPVVLDLPVVLVVQVVCVVVVNNQVSCCVPVVDPPCVPDDNVVVSVVSNVVSCLQGMWMWGADPPQRWIWTDDHNDPHTDTDHDPDPPSPSPSPDPD

pLDDT: mean 91.57, std 6.76, range [58.97, 98.31]

Secondary structure (DSSP, 8-state):
-EEEE-TTS-EEEE-SSS-TTEEEE--HHHHTT---HHHHHHHHHHHHTT-HHHHHHHHH--GGGTTS-HHHHHHHHHHHHHHHH-EEEEE-TTT--EEEE-TTSS-EEEE--SSS--TTTT----

Sequence (126 aa):
MGKLGCICGHIIVDRTDNISYKAHFIRDQDLDAINYNEDINSFINAIKNSEREKWLKKYFDSELYQNLPDSDVINDIILRYKLKYENEMFLCEKCGRIKIQKGTENKFISFLPEDNQWIDIFKGLS